Protein AF-A0A927T7G6-F1 (afdb_monomer_lite)

pLDDT: mean 81.03, std 14.3, range [37.31, 96.12]

Foldseek 3Di:
DDDDDDDDDDDLVNVQVVQVVVCVVVVHDRDPDDPVVVVVVVVVVVVVVVVVVVVVVVVVVVVVCVVVVCVVVVVVVPPPPPDFPWDFPDWDQDPVQQKTKTAIDGDFWPLVPKWKAFPVRDIGAFPDQDPRRMTIDRHNAAKIWIWIAGNVGDIDIDIDHD

Sequence (162 aa):
MFRRNKIYSINRKAANEALQNVFAACEQTPNTQSLDVLLFKNIANTTLVKTGKWLSVSLFALVLMSPLVFYLAGRQESGRIGRGDITVTEHHIDADDQCFVMTLSGSNIDYEGIYAKKEDGSVIYPVSTDPDGTVKFHFESGTLNIYIPDTEGGIVQAVLSK

Structure (mmCIF, N/CA/C/O backbone):
data_AF-A0A927T7G6-F1
#
_entry.id   AF-A0A927T7G6-F1
#
loop_
_atom_site.group_PDB
_atom_site.id
_atom_site.type_symbol
_atom_site.label_atom_id
_atom_site.label_alt_id
_atom_site.label_comp_id
_atom_site.label_asym_id
_atom_site.label_entity_id
_atom_site.label_seq_id
_atom_site.pdbx_PDB_ins_code
_atom_site.Cartn_x
_atom_site.Cartn_y
_atom_site.Cartn_z
_atom_site.occupancy
_atom_site.B_iso_or_equiv
_atom_site.auth_seq_id
_atom_site.auth_comp_id
_atom_site.auth_asym_id
_atom_site.auth_atom_id
_atom_site.pdbx_PDB_model_num
ATOM 1 N N . MET A 1 1 ? -39.357 -16.790 30.771 1.00 39.94 1 MET A N 1
ATOM 2 C CA . MET A 1 1 ? -40.277 -15.708 31.194 1.00 39.94 1 MET A CA 1
ATOM 3 C C . MET A 1 1 ? -39.972 -15.370 32.656 1.00 39.94 1 MET A C 1
ATOM 5 O O . MET A 1 1 ? -40.351 -16.129 33.535 1.00 39.94 1 MET A O 1
ATOM 9 N N . PHE A 1 2 ? -39.191 -14.321 32.932 1.00 42.03 2 PHE A N 1
ATOM 10 C CA . PHE A 1 2 ? -38.789 -13.963 34.303 1.00 42.03 2 PHE A CA 1
ATOM 11 C C . PHE A 1 2 ? -39.876 -13.104 34.972 1.00 42.03 2 PHE A C 1
ATOM 13 O O . PHE A 1 2 ? 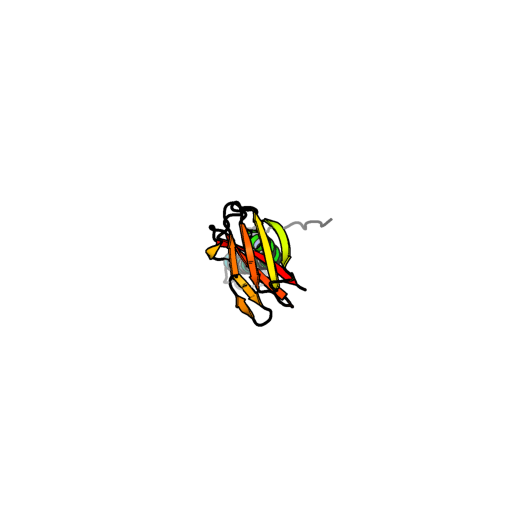-40.159 -11.998 34.510 1.00 42.03 2 PHE A O 1
ATOM 20 N N . ARG A 1 3 ? -40.496 -13.598 36.056 1.00 54.88 3 ARG A N 1
ATOM 21 C CA . ARG A 1 3 ? -41.402 -12.799 36.904 1.00 54.88 3 ARG A CA 1
ATOM 22 C C . ARG A 1 3 ? -40.578 -11.750 37.658 1.00 54.88 3 ARG A C 1
ATOM 24 O O . ARG A 1 3 ? -39.702 -12.102 38.441 1.00 54.88 3 ARG A O 1
ATOM 31 N N . ARG A 1 4 ? -40.861 -10.461 37.438 1.00 52.97 4 ARG A N 1
ATOM 32 C CA . ARG A 1 4 ? -40.321 -9.372 38.269 1.00 52.97 4 ARG A CA 1
ATOM 33 C C . ARG A 1 4 ? -40.927 -9.470 39.671 1.00 52.97 4 ARG A C 1
ATOM 35 O O . ARG A 1 4 ? -42.145 -9.387 39.815 1.00 52.97 4 ARG A O 1
ATOM 42 N N . ASN A 1 5 ? -40.087 -9.624 40.690 1.00 57.53 5 ASN A N 1
ATOM 43 C CA . ASN A 1 5 ? -40.519 -9.529 42.084 1.00 57.53 5 ASN A CA 1
ATOM 44 C C . ASN A 1 5 ? -41.004 -8.103 42.382 1.00 57.53 5 ASN A C 1
ATOM 46 O O . ASN A 1 5 ? -40.411 -7.129 41.913 1.00 57.53 5 ASN A O 1
ATOM 50 N N . LYS A 1 6 ? -42.093 -7.984 43.153 1.00 62.47 6 LYS A N 1
ATOM 51 C CA . LYS A 1 6 ? -42.613 -6.691 43.611 1.00 62.47 6 LYS A CA 1
ATOM 52 C C . LYS A 1 6 ? -41.556 -6.011 44.480 1.00 62.47 6 LYS A C 1
ATOM 54 O O . LYS A 1 6 ? -41.088 -6.587 45.458 1.00 62.47 6 LYS A O 1
ATOM 59 N N . ILE A 1 7 ? -41.182 -4.794 44.105 1.00 57.28 7 ILE A N 1
ATOM 60 C CA . ILE A 1 7 ? -40.277 -3.958 44.890 1.00 57.28 7 ILE A CA 1
ATOM 61 C C . ILE A 1 7 ? -41.137 -3.257 45.942 1.00 57.28 7 ILE A C 1
ATOM 63 O O . ILE A 1 7 ? -41.972 -2.422 45.601 1.00 57.28 7 ILE A O 1
ATOM 67 N N . TYR A 1 8 ? -40.966 -3.626 47.209 1.00 61.50 8 TYR A N 1
ATOM 68 C CA . TYR A 1 8 ? -41.638 -2.975 48.330 1.00 61.50 8 TYR A CA 1
ATOM 69 C C . TYR A 1 8 ? -40.792 -1.788 48.796 1.00 61.50 8 TYR A C 1
ATOM 71 O O . TYR A 1 8 ? -39.648 -1.964 49.210 1.00 61.50 8 TYR A O 1
ATOM 79 N N . SER A 1 9 ? -41.344 -0.577 48.723 1.00 60.94 9 SER A N 1
ATOM 80 C CA . SER A 1 9 ? -40.722 0.627 49.278 1.00 60.94 9 SER A CA 1
ATOM 81 C C . SER A 1 9 ? -41.389 0.977 50.605 1.00 60.94 9 SER A C 1
ATOM 83 O O . SER A 1 9 ? -42.556 1.366 50.628 1.00 60.94 9 SER A O 1
ATOM 85 N N . ILE A 1 10 ? -40.660 0.844 51.711 1.00 70.75 10 ILE A N 1
ATOM 86 C CA . ILE A 1 10 ? -41.125 1.311 53.019 1.00 70.75 10 ILE A CA 1
ATOM 87 C C . ILE A 1 10 ? -40.944 2.840 53.099 1.00 70.75 10 ILE A C 1
ATOM 89 O O . ILE A 1 10 ? -39.935 3.381 52.642 1.00 70.75 10 ILE A O 1
ATOM 93 N N . ASN A 1 11 ? -41.925 3.553 53.657 1.00 78.75 11 ASN A N 1
ATOM 94 C CA . ASN A 1 11 ? -41.835 5.001 53.857 1.00 78.75 11 ASN A CA 1
ATOM 95 C C . ASN A 1 11 ? -40.776 5.306 54.931 1.00 78.75 11 ASN A C 1
ATOM 97 O O . ASN A 1 11 ? -40.811 4.711 56.005 1.00 78.75 11 ASN A O 1
ATOM 101 N N . ARG A 1 12 ? -39.855 6.246 54.669 1.00 78.00 12 ARG A N 1
ATOM 102 C CA . ARG A 1 12 ? -38.764 6.609 55.596 1.00 78.00 12 ARG A CA 1
ATOM 103 C C . ARG A 1 12 ? -39.265 6.979 56.993 1.00 78.00 12 ARG A C 1
ATOM 105 O O . ARG A 1 12 ? -38.637 6.601 57.976 1.00 78.00 12 ARG A O 1
ATOM 112 N N . LYS A 1 13 ? -40.409 7.666 57.083 1.00 79.94 13 LYS A N 1
ATOM 113 C CA . LYS A 1 13 ? -41.016 8.048 58.365 1.00 79.94 13 LYS A CA 1
ATOM 114 C C . LYS A 1 13 ? -41.492 6.816 59.140 1.00 79.94 13 LYS A C 1
ATOM 116 O O . LYS A 1 13 ? -41.145 6.667 60.304 1.00 79.94 13 LYS A O 1
ATOM 121 N N . ALA A 1 14 ? -42.176 5.900 58.454 1.00 82.44 14 ALA A N 1
ATOM 122 C CA . ALA A 1 14 ? -42.635 4.635 59.027 1.00 82.44 14 ALA A CA 1
ATOM 123 C C . ALA A 1 14 ? -41.467 3.708 59.415 1.00 82.44 14 ALA A C 1
ATOM 125 O O . ALA A 1 14 ? -41.534 3.029 60.432 1.00 82.44 14 ALA A O 1
ATOM 126 N N . ALA A 1 15 ? -40.375 3.701 58.639 1.00 81.31 15 ALA A N 1
ATOM 127 C CA . ALA A 1 15 ? -39.162 2.947 58.959 1.00 81.31 15 ALA A CA 1
ATOM 128 C C . ALA A 1 15 ? -38.496 3.453 60.242 1.00 81.31 15 ALA A C 1
ATOM 130 O O . ALA A 1 15 ? -38.100 2.661 61.093 1.00 81.31 15 ALA A O 1
ATOM 131 N N . ASN A 1 16 ? -38.369 4.777 60.363 1.00 81.88 16 ASN A N 1
ATOM 132 C CA . ASN A 1 16 ? -37.753 5.414 61.517 1.00 81.88 16 ASN A CA 1
ATOM 133 C C . ASN A 1 16 ? -38.594 5.211 62.783 1.00 81.88 16 ASN A C 1
ATOM 135 O O . ASN A 1 16 ? -38.051 4.890 63.833 1.00 81.88 16 ASN A O 1
ATOM 139 N N . GLU A 1 17 ? -39.914 5.340 62.666 1.00 84.19 17 GLU A N 1
ATOM 140 C CA . GLU A 1 17 ? -40.858 5.081 63.756 1.00 84.19 17 GLU A CA 1
ATOM 141 C C . GLU A 1 17 ? -40.822 3.613 64.206 1.00 84.19 17 GLU A C 1
ATOM 143 O O . GLU A 1 17 ? -40.703 3.336 65.396 1.00 84.19 17 GLU A O 1
ATOM 148 N N . ALA A 1 18 ? -40.817 2.661 63.266 1.00 83.94 18 ALA A N 1
ATOM 149 C CA . ALA A 1 18 ? -40.674 1.242 63.586 1.00 83.94 18 ALA A CA 1
ATOM 150 C C . ALA A 1 18 ? -39.342 0.934 64.293 1.00 83.94 18 ALA A C 1
ATOM 152 O O . ALA A 1 18 ? -39.328 0.199 65.276 1.00 83.94 18 ALA A O 1
ATOM 153 N N . LEU A 1 19 ? -38.232 1.524 63.834 1.00 80.75 19 LEU A N 1
ATOM 154 C CA . LEU A 1 19 ? -36.922 1.401 64.482 1.00 80.75 19 LEU A CA 1
ATOM 155 C C . LEU A 1 19 ? -36.939 1.941 65.915 1.00 80.75 19 LEU A C 1
ATOM 157 O O . LEU A 1 19 ? -36.461 1.266 66.823 1.00 80.75 19 LEU A O 1
ATOM 161 N N . GLN A 1 20 ? -37.512 3.126 66.132 1.00 81.44 20 GLN A N 1
ATOM 162 C CA . GLN A 1 20 ? -37.625 3.718 67.467 1.00 81.44 20 GLN A CA 1
ATOM 163 C C . GLN A 1 20 ? -38.513 2.883 68.394 1.00 81.44 20 GLN A C 1
ATOM 165 O O . GLN A 1 20 ? -38.149 2.684 69.551 1.00 81.44 20 GLN A O 1
ATOM 170 N N . ASN A 1 21 ? -39.613 2.327 67.882 1.00 83.62 21 ASN A N 1
ATOM 171 C CA . ASN A 1 21 ? -40.481 1.429 68.643 1.00 83.62 21 ASN A CA 1
ATOM 172 C C . ASN A 1 21 ? -39.764 0.134 69.049 1.00 83.62 21 ASN A C 1
ATOM 174 O O . ASN A 1 21 ? -39.933 -0.324 70.175 1.00 83.62 21 ASN A O 1
ATOM 178 N N . VAL A 1 22 ? -38.934 -0.440 68.171 1.00 83.44 22 VAL A N 1
ATOM 179 C CA . VAL A 1 22 ? -38.119 -1.622 68.501 1.00 83.44 22 VAL A CA 1
ATOM 180 C C . VAL A 1 22 ? -37.063 -1.285 69.556 1.00 83.44 22 VAL A C 1
ATOM 182 O O . VAL A 1 22 ? -36.917 -2.034 70.515 1.00 83.44 22 VAL A O 1
ATOM 185 N N . PHE A 1 23 ? -36.366 -0.148 69.441 1.00 83.12 23 PHE A N 1
ATOM 186 C CA . PHE A 1 23 ? -35.396 0.271 70.462 1.00 83.12 23 PHE A CA 1
ATOM 187 C C . PHE A 1 23 ? -36.052 0.509 71.824 1.00 83.12 23 PHE A C 1
ATOM 189 O O . PHE A 1 23 ? -35.516 0.063 72.836 1.00 83.12 23 PHE A O 1
ATOM 196 N N . ALA A 1 24 ? -37.232 1.136 71.840 1.00 81.81 24 ALA A N 1
ATOM 197 C CA . ALA A 1 24 ? -38.012 1.350 73.054 1.00 81.81 24 ALA A CA 1
ATOM 198 C C . ALA A 1 24 ? -38.479 0.028 73.686 1.00 81.81 24 ALA A C 1
ATOM 200 O O . ALA A 1 24 ? -38.356 -0.146 74.894 1.00 81.81 24 ALA A O 1
ATOM 201 N N . ALA A 1 25 ? -38.957 -0.924 72.877 1.00 84.19 25 ALA A N 1
ATOM 202 C CA . ALA A 1 25 ? -39.372 -2.245 73.351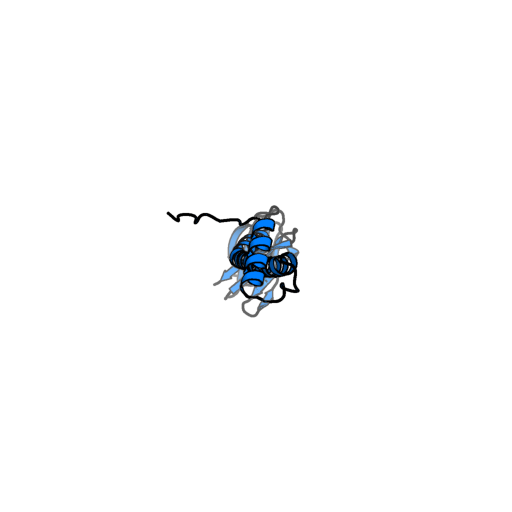 1.00 84.19 25 ALA A CA 1
ATOM 203 C C . ALA A 1 25 ? -38.201 -3.105 73.861 1.00 84.19 25 ALA A C 1
ATOM 205 O O . ALA A 1 25 ? -38.408 -4.008 74.667 1.00 84.19 25 ALA A O 1
ATOM 206 N N . CYS A 1 26 ? -36.981 -2.834 73.395 1.00 82.38 26 CYS A N 1
ATOM 207 C CA . CYS A 1 26 ? -35.763 -3.517 73.826 1.00 82.38 26 CYS A CA 1
ATOM 208 C C . CYS A 1 26 ? -34.983 -2.761 74.920 1.00 82.38 26 CYS A C 1
ATOM 210 O O . CYS A 1 26 ? -33.858 -3.161 75.211 1.00 82.38 26 CYS A O 1
ATOM 212 N N . GLU A 1 27 ? -35.535 -1.674 75.480 1.00 81.88 27 GLU A N 1
ATOM 213 C CA . GLU A 1 27 ? -34.883 -0.797 76.474 1.00 81.88 27 GLU A CA 1
ATOM 214 C C . GLU A 1 27 ? -33.480 -0.303 76.055 1.00 81.88 27 GLU A C 1
ATOM 216 O O . GLU A 1 27 ? -32.631 0.020 76.886 1.00 81.88 27 GLU A O 1
ATOM 221 N N . GLN A 1 28 ? -33.213 -0.228 74.748 1.00 73.69 28 GLN A N 1
ATOM 222 C CA . GLN A 1 28 ? -31.934 0.242 74.221 1.00 73.69 28 GLN A CA 1
ATOM 223 C C . GLN A 1 28 ? -31.970 1.740 73.935 1.00 73.69 28 GLN A C 1
ATOM 225 O O . GLN A 1 28 ? -32.990 2.300 73.524 1.00 73.69 28 GLN A O 1
ATOM 230 N N . THR A 1 29 ? -30.824 2.402 74.111 1.00 66.19 29 THR A N 1
ATOM 231 C CA . THR A 1 29 ? -30.683 3.808 73.739 1.00 66.19 29 THR A CA 1
ATOM 232 C C . THR A 1 29 ? -30.889 3.969 72.226 1.00 66.19 29 THR A C 1
ATOM 234 O O . THR A 1 29 ? -30.333 3.193 71.443 1.00 66.19 29 THR A O 1
ATOM 237 N N . PRO A 1 30 ? -31.695 4.955 71.782 1.00 64.31 30 PRO A N 1
ATOM 238 C CA . PRO A 1 30 ? -31.960 5.172 70.365 1.00 64.31 30 PRO A CA 1
ATOM 239 C C . PRO A 1 30 ? -30.662 5.319 69.565 1.00 64.31 30 PRO A C 1
ATOM 241 O O . PRO A 1 30 ? -29.734 6.005 69.996 1.00 64.31 30 PRO A O 1
ATOM 244 N N . ASN A 1 31 ? -30.608 4.680 68.393 1.00 62.66 31 ASN A N 1
ATOM 245 C CA . ASN A 1 31 ? -29.419 4.655 67.543 1.00 62.66 31 ASN A CA 1
ATOM 246 C C . ASN A 1 31 ? -28.867 6.072 67.278 1.00 62.66 31 ASN A C 1
ATOM 248 O O . ASN A 1 31 ? -29.576 6.940 66.771 1.00 62.66 31 ASN A O 1
ATOM 252 N N . THR A 1 32 ? -27.587 6.292 67.594 1.00 64.94 32 THR A N 1
ATOM 253 C CA . THR A 1 32 ? -26.907 7.597 67.496 1.00 64.94 32 THR A CA 1
ATOM 254 C C . THR A 1 32 ? -26.642 8.038 66.052 1.00 64.94 32 THR A C 1
ATOM 256 O O . THR A 1 32 ? -26.301 9.196 65.818 1.00 64.94 32 THR A O 1
ATOM 259 N N . GLN A 1 33 ? -26.778 7.139 65.069 1.00 64.38 33 GLN A N 1
ATOM 260 C CA . GLN A 1 33 ? -26.680 7.484 63.648 1.00 64.38 33 GLN A CA 1
ATOM 261 C C . GLN A 1 33 ? -28.066 7.587 63.015 1.00 64.38 33 GLN A C 1
ATOM 263 O O . GLN A 1 33 ? -28.871 6.659 63.095 1.00 64.38 33 GLN A O 1
ATOM 268 N N . SER A 1 34 ? -28.333 8.713 62.349 1.00 72.12 34 SER A N 1
ATOM 269 C CA . SER A 1 34 ? -29.599 8.936 61.655 1.00 72.12 34 SER A CA 1
ATOM 270 C C . SER A 1 34 ? -29.786 7.943 60.504 1.00 72.12 34 SER A C 1
ATOM 272 O O . SER A 1 34 ? -28.836 7.556 59.815 1.00 72.12 34 SER A O 1
ATOM 274 N N . LEU A 1 35 ? -31.040 7.544 60.272 1.00 73.38 35 LEU A N 1
ATOM 275 C CA . LEU A 1 35 ? -31.423 6.621 59.201 1.00 73.38 35 LEU A CA 1
ATOM 276 C C . LEU A 1 35 ? -30.896 7.074 57.827 1.00 73.38 35 LEU A C 1
ATOM 278 O O . LEU A 1 35 ? -30.500 6.244 57.009 1.00 73.38 35 LEU A O 1
ATOM 282 N N . ASP A 1 36 ? -30.826 8.385 57.592 1.00 73.00 36 ASP A N 1
ATOM 283 C CA . ASP A 1 36 ? -30.301 8.954 56.352 1.00 73.00 36 ASP A CA 1
ATOM 284 C C . ASP A 1 36 ? -28.812 8.647 56.133 1.00 73.00 36 ASP A C 1
ATOM 286 O O . ASP A 1 36 ? -28.422 8.368 55.001 1.00 73.00 36 ASP A O 1
ATOM 290 N N . VAL A 1 37 ? -27.984 8.600 57.184 1.00 76.25 37 VAL A N 1
ATOM 291 C CA . VAL A 1 37 ? -26.554 8.243 57.068 1.00 76.25 37 VAL A CA 1
ATOM 292 C C . VAL A 1 37 ? -26.387 6.777 56.663 1.00 76.25 37 VAL A C 1
ATOM 294 O O . VAL A 1 37 ? -25.541 6.447 55.827 1.00 76.25 37 VAL A O 1
ATOM 297 N N . LEU A 1 38 ? -27.219 5.891 57.214 1.00 74.94 38 LEU A N 1
ATOM 298 C CA . LEU A 1 38 ? -27.202 4.463 56.889 1.00 74.94 38 LEU A CA 1
ATOM 299 C C . LEU A 1 38 ? -27.681 4.203 55.456 1.00 74.94 38 LEU A C 1
ATOM 301 O O . LEU A 1 38 ? -27.054 3.441 54.714 1.00 74.94 38 LEU A O 1
ATOM 305 N N . LEU A 1 39 ? -28.756 4.877 55.041 1.00 75.56 39 LEU A N 1
ATOM 306 C CA . LEU A 1 39 ? -29.260 4.800 53.672 1.00 75.56 39 LEU A CA 1
ATOM 307 C C . LEU A 1 39 ? -28.251 5.376 52.677 1.00 75.56 39 LEU A C 1
ATOM 309 O O . LEU A 1 39 ? -28.001 4.755 51.646 1.00 75.56 39 LEU A O 1
ATOM 313 N N . PHE A 1 40 ? -27.625 6.509 52.997 1.00 75.88 40 PHE A N 1
ATOM 314 C CA . PHE A 1 40 ? -26.630 7.137 52.135 1.00 75.88 40 PHE A CA 1
ATOM 315 C C . PHE A 1 40 ? -25.409 6.239 51.920 1.00 75.88 40 PHE A C 1
ATOM 317 O O . PHE A 1 40 ? -24.995 6.052 50.779 1.00 75.88 40 PHE A O 1
ATOM 324 N N . LYS A 1 41 ? -24.878 5.605 52.976 1.00 74.81 41 LYS A N 1
ATOM 325 C CA . LYS A 1 41 ? -23.763 4.646 52.855 1.00 74.81 41 LYS A CA 1
ATOM 326 C C . LYS A 1 41 ? -24.108 3.457 51.957 1.00 74.81 41 LYS A C 1
ATOM 328 O O . LYS A 1 41 ? -23.296 3.056 51.126 1.00 74.81 41 LYS A O 1
ATOM 333 N N . ASN A 1 42 ? -25.314 2.905 52.087 1.00 70.88 42 ASN A N 1
ATOM 334 C CA . ASN A 1 42 ? -25.749 1.784 51.254 1.00 70.88 42 ASN A CA 1
ATOM 335 C C . ASN A 1 42 ? -25.963 2.208 49.790 1.00 70.88 42 ASN A C 1
ATOM 337 O O . ASN A 1 42 ? -25.534 1.518 48.864 1.00 70.88 42 ASN A O 1
ATOM 341 N N . ILE A 1 43 ? -26.564 3.380 49.566 1.00 72.31 43 ILE A N 1
ATOM 342 C CA . ILE A 1 43 ? -26.743 3.951 48.226 1.00 72.31 43 ILE A CA 1
ATOM 343 C C . ILE A 1 43 ? -25.380 4.217 47.577 1.00 72.31 43 ILE A C 1
ATOM 345 O O . ILE A 1 43 ? -25.172 3.787 46.450 1.00 72.31 43 ILE A O 1
ATOM 349 N N . ALA A 1 44 ? -24.439 4.841 48.288 1.00 69.44 44 ALA A N 1
ATOM 350 C CA . ALA A 1 44 ? -23.095 5.128 47.785 1.00 69.44 44 ALA A CA 1
ATOM 351 C C . ALA A 1 44 ? -22.316 3.851 47.418 1.00 69.44 44 ALA A C 1
ATOM 353 O O . ALA A 1 44 ? -21.699 3.775 46.356 1.00 69.44 44 ALA A O 1
ATOM 354 N N . ASN A 1 45 ? -22.397 2.808 48.250 1.00 70.81 45 ASN A N 1
ATOM 355 C CA . ASN A 1 45 ? -21.747 1.531 47.952 1.00 70.81 45 ASN A CA 1
ATOM 356 C C . ASN A 1 45 ? -22.406 0.812 46.766 1.00 70.81 45 ASN A C 1
ATOM 358 O O . ASN A 1 45 ? -21.720 0.236 45.921 1.00 70.81 45 ASN A O 1
ATOM 362 N N . THR A 1 46 ? -23.736 0.858 46.655 1.00 74.25 46 THR A N 1
ATOM 363 C CA . THR A 1 46 ? -24.446 0.205 45.545 1.00 74.25 46 THR A CA 1
ATOM 364 C C . THR A 1 46 ? -24.340 0.965 44.225 1.00 74.25 46 THR A C 1
ATOM 366 O O . THR A 1 46 ? -24.374 0.326 43.171 1.00 74.25 46 THR A O 1
ATOM 369 N N . THR A 1 47 ? -24.180 2.291 44.233 1.00 73.19 47 THR A N 1
ATOM 370 C CA . THR A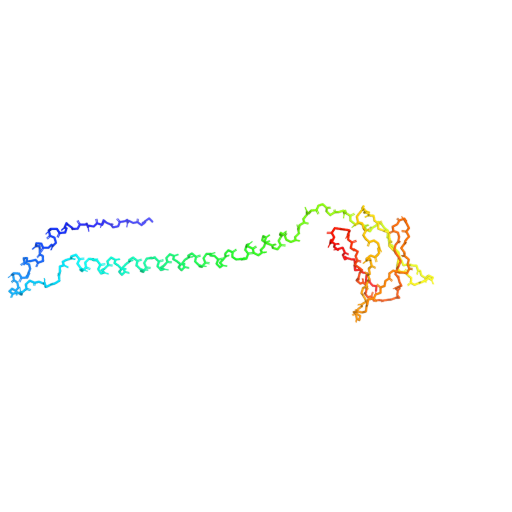 1 47 ? -23.923 3.073 43.014 1.00 73.19 47 THR A CA 1
ATOM 371 C C . THR A 1 47 ? -22.518 2.829 42.494 1.00 73.19 47 THR A C 1
ATOM 373 O O . THR A 1 47 ? -22.379 2.542 41.311 1.00 73.19 47 THR A O 1
ATOM 376 N N . LEU A 1 48 ? -21.495 2.828 43.354 1.00 76.00 48 LEU A N 1
ATOM 377 C CA . LEU A 1 48 ? -20.112 2.580 42.938 1.00 76.00 48 LEU A CA 1
ATOM 378 C C . LEU A 1 48 ? -19.951 1.204 42.274 1.00 76.00 48 LEU A C 1
ATOM 380 O O . LEU A 1 48 ? -19.383 1.104 41.187 1.00 76.00 48 LEU A O 1
ATOM 384 N N . VAL A 1 49 ? -20.537 0.157 42.864 1.00 79.19 49 VAL A N 1
ATOM 385 C CA . VAL A 1 49 ? -20.511 -1.200 42.291 1.00 79.19 49 VAL A CA 1
ATOM 386 C C . VAL A 1 49 ? -21.269 -1.267 40.960 1.00 79.19 49 VAL A C 1
ATOM 388 O O . VAL A 1 49 ? -20.798 -1.888 40.005 1.00 79.19 49 VAL A O 1
ATOM 391 N N . LYS A 1 50 ? -22.433 -0.611 40.854 1.00 80.75 50 LYS A N 1
ATOM 392 C CA . LYS A 1 50 ? -23.203 -0.572 39.600 1.00 80.75 50 LYS A CA 1
ATOM 393 C C . LYS A 1 50 ? -22.445 0.159 38.496 1.00 80.75 50 LYS A C 1
ATOM 395 O O . LYS A 1 50 ? -22.373 -0.361 37.385 1.00 80.75 50 LYS A O 1
ATOM 400 N N . THR A 1 51 ? -21.875 1.321 38.798 1.00 82.38 51 THR A N 1
ATOM 401 C CA . THR A 1 51 ? -21.114 2.126 37.839 1.00 82.38 51 THR A CA 1
ATOM 402 C C . THR A 1 51 ? -19.849 1.396 37.396 1.00 82.38 51 THR A C 1
ATOM 404 O O . THR A 1 51 ? -19.591 1.312 36.199 1.00 82.38 51 THR A O 1
ATOM 407 N N . GLY A 1 52 ? -19.120 0.770 38.326 1.00 86.00 52 GLY A N 1
ATOM 408 C CA . GLY A 1 52 ? -17.938 -0.037 38.008 1.00 86.00 52 GLY A CA 1
ATOM 409 C C . GLY A 1 52 ? -18.254 -1.220 37.088 1.00 86.00 52 GLY A C 1
ATOM 410 O O . GLY A 1 52 ? -17.524 -1.471 36.130 1.00 86.00 52 GLY A O 1
ATOM 411 N N . LYS A 1 53 ? -19.390 -1.898 37.303 1.00 88.25 53 LYS A N 1
ATOM 412 C CA . LYS A 1 53 ? -19.834 -2.984 36.417 1.00 88.25 53 LYS A CA 1
ATOM 413 C C . LYS A 1 53 ? -20.100 -2.492 34.992 1.00 88.25 53 LYS A C 1
ATOM 415 O O . LYS A 1 53 ? -19.675 -3.136 34.039 1.00 88.25 53 LYS A O 1
ATOM 420 N N . TRP A 1 54 ? -20.785 -1.359 34.839 1.00 91.81 54 TRP A N 1
ATOM 421 C CA . TRP A 1 54 ? -21.053 -0.779 33.519 1.00 91.81 54 TRP A CA 1
ATOM 422 C C . TRP A 1 54 ? -19.781 -0.296 32.821 1.00 91.81 54 TRP A C 1
ATOM 424 O O . TRP A 1 54 ? -19.633 -0.514 31.620 1.00 91.81 54 TRP A O 1
ATOM 434 N N . LEU A 1 55 ? -18.840 0.283 33.570 1.00 91.50 55 LEU A N 1
ATOM 435 C CA . LEU A 1 55 ? -17.540 0.693 33.043 1.00 91.50 55 LEU A CA 1
ATOM 436 C C . LEU A 1 55 ? -16.745 -0.510 32.512 1.00 91.50 55 LEU A C 1
ATOM 438 O O . LEU A 1 55 ? -16.217 -0.458 31.405 1.00 91.50 55 LEU A O 1
ATOM 442 N N . SER A 1 56 ? -16.721 -1.615 33.263 1.00 90.62 56 SER A N 1
ATOM 443 C CA . SER A 1 56 ? -16.049 -2.854 32.853 1.00 90.62 56 SER A CA 1
ATOM 444 C C . SER A 1 56 ? -16.677 -3.473 31.600 1.00 90.62 56 SER A C 1
ATOM 446 O O . SER A 1 56 ? -15.952 -3.847 30.680 1.00 90.62 56 SER A O 1
ATOM 448 N N . VAL A 1 57 ? -18.012 -3.518 31.516 1.00 94.25 57 VAL A N 1
ATOM 449 C CA . VAL A 1 57 ? -18.723 -4.001 30.317 1.00 94.25 57 VAL A CA 1
ATOM 450 C C . VAL A 1 57 ? -18.412 -3.128 29.099 1.00 94.25 57 VAL A C 1
ATOM 452 O O . VAL A 1 57 ? -18.161 -3.659 28.021 1.00 94.25 57 VAL A O 1
ATOM 455 N N . SER A 1 58 ? -18.387 -1.804 29.273 1.00 92.19 58 SER A N 1
ATOM 456 C CA . SER A 1 58 ? -18.040 -0.859 28.205 1.00 92.19 58 SER A CA 1
ATOM 457 C C . SER A 1 58 ? -16.613 -1.077 27.694 1.00 92.19 58 SER A C 1
ATOM 459 O O . SER A 1 58 ? -16.393 -1.190 26.489 1.00 92.19 58 SER A O 1
ATOM 461 N N . LEU A 1 59 ? -15.647 -1.230 28.606 1.00 92.31 59 LEU A N 1
ATOM 462 C CA . LEU A 1 59 ? -14.255 -1.501 28.249 1.00 92.31 59 LEU A CA 1
ATOM 463 C C . LEU A 1 59 ? -14.115 -2.824 27.483 1.00 92.31 59 LEU A C 1
ATOM 465 O O . LEU A 1 59 ? -13.415 -2.884 26.477 1.00 92.31 59 LEU A O 1
ATOM 469 N N . PHE A 1 60 ? -14.819 -3.871 27.916 1.00 94.19 60 PHE A N 1
ATOM 470 C CA . PHE A 1 60 ? -14.792 -5.167 27.240 1.00 94.19 60 PHE A CA 1
ATOM 471 C C . PHE A 1 60 ? -15.405 -5.094 25.834 1.00 94.19 60 PHE A C 1
ATOM 473 O O . PHE A 1 60 ? -14.859 -5.658 24.888 1.00 94.19 60 PHE A O 1
ATOM 480 N N . ALA A 1 61 ? -16.500 -4.346 25.673 1.00 91.44 61 ALA A N 1
ATOM 481 C CA . ALA A 1 61 ? -17.101 -4.096 24.367 1.00 91.44 61 ALA A CA 1
ATOM 482 C C . ALA A 1 61 ? -16.145 -3.333 23.434 1.00 91.44 61 ALA A C 1
ATOM 484 O O . ALA A 1 61 ? -16.015 -3.701 22.271 1.00 91.44 61 ALA A O 1
ATOM 485 N N . LEU A 1 62 ? -15.423 -2.327 23.940 1.00 88.69 62 LEU A N 1
ATOM 486 C CA . LEU A 1 62 ? -14.407 -1.604 23.165 1.00 88.69 62 LEU A CA 1
ATOM 487 C C . LEU A 1 62 ? -13.270 -2.522 22.699 1.00 88.69 62 LEU A C 1
ATOM 489 O O . LEU A 1 62 ? -12.875 -2.459 21.538 1.00 88.69 62 LEU A O 1
ATOM 493 N N . VAL A 1 63 ? -12.785 -3.416 23.566 1.00 90.06 63 VAL A N 1
ATOM 494 C CA . VAL A 1 63 ? -11.745 -4.395 23.204 1.00 90.06 63 VAL A CA 1
ATOM 495 C C . VAL A 1 63 ? -12.244 -5.364 22.131 1.00 90.06 63 VAL A C 1
ATOM 497 O O . VAL A 1 63 ? -11.522 -5.634 21.176 1.00 90.06 63 VAL A O 1
ATOM 500 N N . LEU A 1 64 ? -13.487 -5.840 22.230 1.00 88.31 64 LEU A N 1
ATOM 501 C CA . LEU A 1 64 ? -14.082 -6.718 21.215 1.00 88.31 64 LEU A CA 1
ATOM 502 C C . LEU A 1 64 ? -14.351 -6.010 19.880 1.00 88.31 64 LEU A C 1
ATOM 504 O O . LEU A 1 64 ? -14.353 -6.665 18.843 1.00 88.31 64 LEU A O 1
ATOM 508 N N . MET A 1 65 ? -14.562 -4.693 19.891 1.00 85.38 65 MET A N 1
ATOM 509 C CA . MET A 1 65 ? -14.733 -3.884 18.679 1.00 85.38 65 MET A CA 1
ATOM 510 C C . MET A 1 65 ? -13.401 -3.428 18.066 1.00 85.38 65 MET A C 1
ATOM 512 O O . MET A 1 65 ? -13.378 -2.998 16.914 1.00 85.38 65 MET A O 1
ATOM 516 N N . SER A 1 66 ? -12.288 -3.567 18.790 1.00 82.81 66 SER A N 1
ATOM 517 C CA . SER A 1 66 ? -10.934 -3.249 18.321 1.00 82.81 66 SER A CA 1
ATOM 518 C C . SER A 1 66 ? -10.585 -3.886 16.961 1.00 82.81 66 SER A C 1
ATOM 520 O O . SER A 1 66 ? -10.143 -3.161 16.068 1.00 82.81 66 SER A O 1
ATOM 522 N N . PRO A 1 67 ? -10.878 -5.179 16.697 1.00 80.56 67 PRO A N 1
ATOM 523 C CA . PRO A 1 67 ? -10.607 -5.794 15.397 1.00 80.56 67 PRO A CA 1
ATOM 524 C C . PRO A 1 67 ? -11.404 -5.162 14.250 1.00 80.56 67 PRO A C 1
ATOM 526 O O . PRO A 1 67 ? -10.899 -5.097 13.134 1.00 80.56 67 PRO A O 1
ATOM 529 N N . LEU A 1 68 ? -12.620 -4.653 14.501 1.00 75.62 68 LEU A N 1
ATOM 530 C CA . LEU A 1 68 ? -13.389 -3.923 13.486 1.00 75.62 68 LEU A CA 1
ATOM 531 C C . LEU A 1 68 ? -12.771 -2.558 13.186 1.00 75.62 68 LEU A C 1
ATOM 533 O O . LEU A 1 68 ? -12.760 -2.146 12.029 1.00 75.62 68 LEU A O 1
ATOM 537 N N . VAL A 1 69 ? -12.257 -1.865 14.206 1.00 78.75 69 VAL A N 1
ATOM 538 C CA . VAL A 1 69 ? -11.569 -0.581 14.019 1.00 78.75 69 VAL A CA 1
ATOM 539 C C . VAL A 1 69 ? -10.303 -0.785 13.195 1.00 78.75 69 VAL A C 1
ATOM 541 O O . VAL A 1 69 ? -10.095 -0.040 12.248 1.00 78.75 69 VAL A O 1
ATOM 544 N N . PHE A 1 70 ? -9.512 -1.828 13.466 1.00 72.94 70 PHE A N 1
ATOM 545 C CA . PHE A 1 70 ? -8.342 -2.160 12.645 1.00 72.94 70 PHE A CA 1
ATOM 546 C C . PHE A 1 70 ? -8.712 -2.662 11.246 1.00 72.94 70 PHE A C 1
ATOM 548 O O . PHE A 1 70 ? -8.026 -2.325 10.288 1.00 72.94 70 PHE A O 1
ATOM 555 N N . TYR A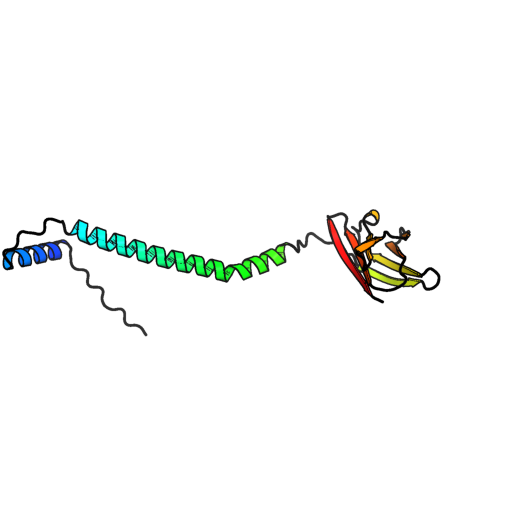 1 71 ? -9.809 -3.405 11.090 1.00 73.25 71 TYR A N 1
ATOM 556 C CA . TYR A 1 71 ? -10.308 -3.809 9.774 1.00 73.25 71 TYR A CA 1
ATOM 557 C C . TYR A 1 71 ? -10.760 -2.604 8.933 1.00 73.25 71 TYR A C 1
ATOM 559 O O . TYR A 1 71 ? -10.482 -2.536 7.737 1.00 73.25 71 TYR A O 1
ATOM 567 N N . LEU A 1 72 ? -11.432 -1.627 9.549 1.00 63.00 72 LEU A N 1
ATOM 568 C CA . LEU A 1 72 ? -11.893 -0.416 8.872 1.00 63.00 72 LEU A CA 1
ATOM 569 C C . LEU A 1 72 ? -10.746 0.579 8.628 1.00 63.00 72 LEU A C 1
ATOM 571 O O . LEU A 1 72 ? -10.640 1.122 7.533 1.00 63.00 72 LEU A O 1
ATOM 575 N N . ALA A 1 73 ? -9.853 0.769 9.602 1.00 61.38 73 ALA A N 1
ATOM 576 C CA . ALA A 1 73 ? -8.672 1.623 9.480 1.00 61.38 73 ALA A CA 1
ATOM 577 C C . ALA A 1 73 ? -7.645 1.045 8.494 1.00 61.38 73 ALA A C 1
ATOM 579 O O . ALA A 1 73 ? -7.126 1.777 7.660 1.00 61.38 73 ALA A O 1
ATOM 580 N N . GLY A 1 74 ? -7.436 -0.276 8.493 1.00 58.12 74 GLY A N 1
ATOM 581 C CA . GLY A 1 74 ? -6.620 -0.965 7.488 1.00 58.12 74 GLY A CA 1
ATOM 582 C C . GLY A 1 74 ? -7.211 -0.881 6.077 1.00 58.12 74 GLY A C 1
ATOM 583 O O . GLY A 1 74 ? -6.482 -0.950 5.094 1.00 58.12 74 GLY A O 1
ATOM 584 N N . ARG A 1 75 ? -8.527 -0.657 5.952 1.00 54.62 75 ARG A N 1
ATOM 585 C CA . ARG A 1 75 ? -9.170 -0.335 4.670 1.00 54.62 75 ARG A CA 1
ATOM 586 C C . ARG A 1 75 ? -9.007 1.140 4.283 1.00 54.62 75 ARG A C 1
ATOM 588 O O . ARG A 1 75 ? -9.065 1.450 3.096 1.00 54.62 75 ARG A O 1
ATOM 595 N N . GLN A 1 76 ? -8.795 2.032 5.251 1.00 48.28 76 GLN A N 1
ATOM 596 C CA . GLN A 1 76 ? -8.679 3.477 5.044 1.00 48.28 76 GLN A CA 1
ATOM 597 C C . GLN A 1 76 ? -7.263 3.930 4.632 1.00 48.28 76 GLN A C 1
ATOM 599 O O . GLN A 1 76 ? -7.128 5.025 4.097 1.00 48.28 76 GLN A O 1
ATOM 604 N N . GLU A 1 77 ? -6.237 3.078 4.751 1.00 48.94 77 GLU A N 1
ATOM 605 C CA . GLU A 1 77 ? -4.940 3.287 4.072 1.00 48.94 77 GLU A CA 1
ATOM 606 C C . GLU A 1 77 ? -4.925 2.829 2.604 1.00 48.94 77 GLU A C 1
ATOM 608 O O . GLU A 1 77 ? -3.995 3.134 1.866 1.00 48.94 77 GLU A O 1
ATOM 613 N N . SER A 1 78 ? -6.003 2.215 2.105 1.00 44.91 78 SER A N 1
ATOM 614 C CA . SER A 1 78 ? -6.317 2.288 0.673 1.00 44.91 78 SER A CA 1
ATOM 615 C C . SER A 1 78 ? -7.129 3.551 0.412 1.00 44.91 78 SER A C 1
ATOM 617 O O . SER A 1 78 ? -8.312 3.503 0.063 1.00 44.91 78 SER A O 1
ATOM 619 N N . GLY A 1 79 ? -6.478 4.699 0.599 1.00 41.62 79 GLY A N 1
ATOM 620 C CA . GLY A 1 79 ? -6.925 5.962 0.040 1.00 41.62 79 GLY A CA 1
ATOM 621 C C . GLY A 1 79 ? -7.011 5.815 -1.474 1.00 41.62 79 GLY A C 1
ATOM 622 O O . GLY A 1 79 ? -6.046 6.034 -2.191 1.00 41.62 79 GLY A O 1
ATOM 623 N N . ARG A 1 80 ? -8.193 5.431 -1.960 1.00 40.88 80 ARG A N 1
ATOM 624 C CA . ARG A 1 80 ? -8.636 5.631 -3.341 1.00 40.88 80 ARG A CA 1
ATOM 625 C C . ARG A 1 80 ? -8.873 7.131 -3.533 1.00 40.88 80 ARG A C 1
ATOM 627 O O . ARG A 1 80 ? -10.010 7.569 -3.672 1.00 40.88 80 ARG A O 1
ATOM 634 N N . ILE A 1 81 ? -7.809 7.920 -3.464 1.00 37.31 81 ILE A N 1
ATOM 635 C CA . ILE A 1 81 ? -7.716 9.165 -4.224 1.00 37.31 81 ILE A CA 1
ATOM 636 C C . ILE A 1 81 ? -7.244 8.701 -5.600 1.00 37.31 81 ILE A C 1
ATOM 638 O O . ILE A 1 81 ? -6.398 7.817 -5.657 1.00 37.31 81 ILE A O 1
ATOM 642 N N . GLY A 1 82 ? -7.933 9.123 -6.661 1.00 43.69 82 GLY A N 1
ATOM 643 C CA . GLY A 1 82 ? -7.940 8.486 -7.982 1.00 43.69 82 GLY A CA 1
ATOM 644 C C . GLY A 1 82 ? -6.572 8.018 -8.474 1.00 43.69 82 GLY A C 1
ATOM 645 O O . GLY A 1 82 ? -5.880 8.750 -9.161 1.00 43.69 82 GLY A O 1
ATOM 646 N N . ARG A 1 83 ? -6.224 6.768 -8.155 1.00 48.38 83 ARG A N 1
ATOM 647 C CA . ARG A 1 83 ? -4.997 6.129 -8.606 1.00 48.38 83 ARG A CA 1
ATOM 648 C C . ARG A 1 83 ? -5.118 6.014 -10.117 1.00 48.38 83 ARG A C 1
ATOM 650 O O . ARG A 1 83 ? -6.003 5.300 -10.591 1.00 48.38 83 ARG A O 1
ATOM 657 N N . GLY A 1 84 ? -4.295 6.755 -10.856 1.00 57.69 84 GLY A N 1
ATOM 658 C CA . GLY A 1 84 ? -4.089 6.467 -12.270 1.00 57.69 84 GLY A CA 1
ATOM 659 C C . GLY A 1 84 ? -3.826 4.969 -12.386 1.00 57.69 84 GLY A C 1
ATOM 660 O O . GLY A 1 84 ? -3.009 4.432 -11.638 1.00 57.69 84 GLY A O 1
ATOM 661 N N . ASP A 1 85 ? -4.607 4.280 -13.211 1.00 75.00 85 ASP A N 1
ATOM 662 C CA . ASP A 1 85 ? -4.541 2.826 -13.331 1.00 75.00 85 ASP A CA 1
ATOM 663 C C . ASP A 1 85 ? -3.233 2.494 -14.063 1.00 75.00 85 ASP A C 1
ATOM 665 O O . ASP A 1 85 ? -3.190 2.455 -15.290 1.00 75.00 85 ASP A O 1
ATOM 669 N N . ILE A 1 86 ? -2.127 2.390 -13.316 1.00 86.62 86 ILE A N 1
ATOM 670 C CA . ILE A 1 86 ? -0.842 1.966 -13.868 1.00 86.62 86 ILE A CA 1
ATOM 671 C C . ILE A 1 86 ? -1.000 0.496 -14.217 1.00 86.62 86 ILE A C 1
ATOM 673 O O . ILE A 1 86 ? -1.117 -0.363 -13.341 1.00 86.62 86 ILE A O 1
ATOM 677 N N . THR A 1 87 ? -1.008 0.216 -15.510 1.00 88.50 87 THR A N 1
ATOM 678 C CA . THR A 1 87 ? -1.180 -1.127 -16.047 1.00 88.50 87 THR A CA 1
ATOM 679 C C . THR A 1 87 ? 0.034 -1.504 -16.874 1.00 88.50 87 THR A C 1
ATOM 681 O O . THR A 1 87 ? 0.590 -0.685 -17.604 1.00 88.50 87 THR A O 1
ATOM 684 N N . VAL A 1 88 ? 0.460 -2.759 -16.746 1.00 89.94 88 VAL A N 1
ATOM 685 C CA . VAL A 1 88 ? 1.472 -3.341 -17.630 1.00 89.94 88 VAL A CA 1
ATOM 686 C C . VAL A 1 88 ? 0.730 -3.880 -18.846 1.00 89.94 88 VAL A C 1
ATOM 688 O O . VAL A 1 88 ? -0.041 -4.832 -18.720 1.00 89.94 88 VAL A O 1
ATOM 691 N N . THR A 1 89 ? 0.910 -3.249 -20.002 1.00 89.56 89 THR A N 1
ATOM 692 C CA . THR A 1 89 ? 0.212 -3.629 -21.240 1.00 89.56 89 THR A CA 1
ATOM 693 C C . THR A 1 89 ? 0.912 -4.777 -21.951 1.00 89.56 89 THR A C 1
ATOM 695 O O . THR A 1 89 ? 0.257 -5.689 -22.450 1.00 89.56 89 THR A O 1
ATOM 698 N N . GLU A 1 90 ? 2.240 -4.759 -21.954 1.00 91.56 90 GLU A N 1
ATOM 699 C CA . GLU A 1 90 ? 3.081 -5.756 -22.600 1.00 91.56 90 GLU A CA 1
ATOM 700 C C . GLU A 1 90 ? 4.324 -6.025 -21.753 1.00 91.56 90 GLU A C 1
ATOM 702 O O . GLU A 1 90 ? 4.802 -5.152 -21.024 1.00 91.56 90 GLU A O 1
ATOM 707 N N . HIS A 1 91 ? 4.829 -7.254 -21.823 1.00 93.25 91 HIS A N 1
ATOM 708 C CA . HIS A 1 91 ? 6.094 -7.627 -21.212 1.00 93.25 91 HIS A CA 1
ATOM 709 C C . HIS A 1 91 ? 6.745 -8.778 -21.976 1.00 93.25 91 HIS A C 1
ATOM 711 O O . HIS A 1 91 ? 6.069 -9.704 -22.427 1.00 93.25 91 HIS A O 1
ATOM 717 N N . HIS A 1 92 ? 8.065 -8.739 -22.088 1.00 92.25 92 HIS A N 1
ATOM 718 C CA . HIS A 1 92 ? 8.862 -9.826 -22.642 1.00 92.25 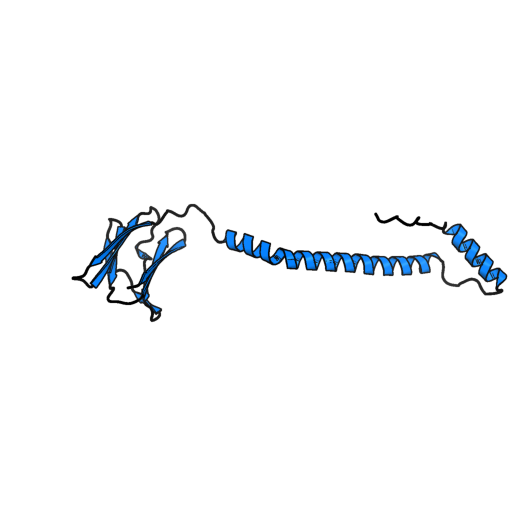92 HIS A CA 1
ATOM 719 C C . HIS A 1 92 ? 10.274 -9.801 -22.052 1.00 92.25 92 HIS A C 1
ATOM 721 O O . HIS A 1 92 ? 10.692 -8.839 -21.407 1.00 92.25 92 HIS A O 1
ATOM 727 N N . ILE A 1 93 ? 11.007 -10.893 -22.247 1.00 91.50 93 ILE A N 1
ATOM 728 C CA . ILE A 1 93 ? 12.436 -10.956 -21.947 1.00 91.50 93 ILE A CA 1
ATOM 729 C C . ILE A 1 93 ? 13.153 -10.978 -23.286 1.00 91.50 93 ILE A C 1
ATOM 731 O O . ILE A 1 93 ? 12.921 -11.887 -24.085 1.00 91.50 93 ILE A O 1
ATOM 735 N N . ASP A 1 94 ? 14.004 -9.989 -23.514 1.00 87.62 94 ASP A N 1
ATOM 736 C CA . ASP A 1 94 ? 14.850 -9.928 -24.694 1.00 87.62 94 ASP A CA 1
ATOM 737 C C . ASP A 1 94 ? 16.040 -10.874 -24.491 1.00 87.62 94 ASP A C 1
ATOM 739 O O . ASP A 1 94 ? 16.857 -10.692 -23.580 1.00 87.62 94 ASP A O 1
ATOM 743 N N . ALA A 1 95 ? 16.077 -11.961 -25.265 1.00 74.25 95 ALA A N 1
ATOM 744 C CA . ALA A 1 95 ? 17.039 -13.049 -25.073 1.00 74.25 95 ALA A CA 1
ATOM 745 C C . ALA A 1 95 ? 18.463 -12.658 -25.495 1.00 74.25 95 ALA A C 1
ATOM 747 O O . ALA A 1 95 ? 19.422 -13.221 -24.965 1.00 74.25 95 ALA A O 1
ATOM 748 N N . ASP A 1 96 ? 18.579 -11.692 -26.407 1.00 79.94 96 ASP A N 1
ATOM 749 C CA . ASP A 1 96 ? 19.856 -11.227 -26.943 1.00 79.94 96 ASP A CA 1
ATOM 750 C C . ASP A 1 96 ? 20.564 -10.278 -25.958 1.00 79.94 96 ASP A C 1
ATOM 752 O O . ASP A 1 96 ? 21.771 -10.401 -25.749 1.00 79.94 96 ASP A O 1
ATOM 756 N N . ASP A 1 97 ? 19.800 -9.424 -25.265 1.00 79.06 97 ASP A N 1
ATOM 757 C CA . ASP A 1 97 ? 20.320 -8.391 -24.352 1.00 79.06 97 ASP A CA 1
ATOM 758 C C . ASP A 1 97 ? 20.141 -8.725 -22.857 1.00 79.06 97 ASP A C 1
ATOM 760 O O . ASP A 1 97 ? 20.481 -7.914 -21.995 1.00 79.06 97 ASP A O 1
ATOM 764 N N . GLN A 1 98 ? 19.595 -9.906 -22.523 1.00 88.00 98 GLN A N 1
ATOM 765 C CA . GLN A 1 98 ? 19.272 -10.330 -21.146 1.00 88.00 98 GLN A CA 1
ATOM 766 C C . GLN A 1 98 ? 18.519 -9.252 -20.356 1.00 88.00 98 GLN A C 1
ATOM 768 O O . GLN A 1 98 ? 18.770 -9.013 -19.173 1.00 88.00 98 GLN A O 1
ATOM 773 N N . CYS A 1 99 ? 17.588 -8.580 -21.025 1.00 91.75 99 CYS A N 1
ATOM 774 C CA . CYS A 1 99 ? 16.810 -7.504 -20.440 1.00 91.75 99 CYS A CA 1
ATOM 775 C C . CYS A 1 99 ? 15.347 -7.913 -20.330 1.00 91.75 99 CYS A C 1
ATOM 777 O O . CYS A 1 99 ? 14.754 -8.473 -21.249 1.00 91.75 99 CYS A O 1
ATOM 779 N N . PHE A 1 100 ? 14.742 -7.600 -19.195 1.00 94.06 100 PHE A N 1
ATOM 780 C CA . PHE A 1 100 ? 13.301 -7.592 -19.061 1.00 94.06 100 PHE A CA 1
ATOM 781 C C . PHE A 1 100 ? 12.759 -6.255 -19.555 1.00 94.06 100 PHE A C 1
ATOM 783 O O . PHE A 1 100 ? 13.201 -5.196 -19.108 1.00 94.06 100 PHE A O 1
ATOM 790 N N . VAL A 1 101 ? 11.793 -6.317 -20.464 1.00 94.50 101 VAL A N 1
ATOM 791 C CA . VAL A 1 101 ? 11.143 -5.156 -21.063 1.00 94.50 101 VAL A CA 1
ATOM 792 C C . VAL A 1 101 ? 9.673 -5.190 -20.678 1.00 94.50 101 VAL A C 1
ATOM 794 O O . VAL A 1 101 ? 9.007 -6.215 -20.833 1.00 94.50 101 VAL A O 1
ATOM 797 N N . MET A 1 102 ? 9.164 -4.068 -20.178 1.00 94.75 102 MET A N 1
ATOM 798 C CA . MET A 1 102 ? 7.743 -3.868 -19.909 1.00 94.75 102 MET A CA 1
ATOM 799 C C . MET A 1 102 ? 7.270 -2.567 -20.541 1.00 94.75 102 MET A C 1
ATOM 801 O O . MET A 1 102 ? 8.019 -1.596 -20.579 1.00 94.75 102 MET A O 1
ATOM 805 N N . THR A 1 103 ? 6.013 -2.524 -20.961 1.00 95.12 103 THR A N 1
ATOM 806 C CA . THR A 1 103 ? 5.360 -1.286 -21.388 1.00 95.12 103 THR A CA 1
ATOM 807 C C . THR A 1 103 ? 4.295 -0.917 -20.369 1.00 95.12 103 THR A C 1
ATOM 809 O O . THR A 1 103 ? 3.440 -1.734 -20.009 1.00 95.12 103 THR A O 1
ATOM 812 N N . LEU A 1 104 ? 4.379 0.312 -19.868 1.00 93.50 104 LEU A N 1
ATOM 813 C CA . LEU A 1 104 ? 3.475 0.855 -18.869 1.00 93.50 104 LEU A CA 1
ATOM 814 C C . LEU A 1 104 ? 2.455 1.784 -19.524 1.00 93.50 104 LEU A C 1
ATOM 816 O O . LEU A 1 104 ? 2.784 2.603 -20.378 1.00 93.50 104 LEU A O 1
ATOM 820 N N . SER A 1 105 ? 1.206 1.690 -19.079 1.00 90.88 105 SER A N 1
ATOM 821 C CA . SER A 1 105 ? 0.149 2.632 -19.427 1.00 90.88 105 SER A CA 1
ATOM 822 C C . SER A 1 105 ? -0.415 3.260 -18.161 1.00 90.88 105 SER A C 1
ATOM 824 O O . SER A 1 105 ? -0.754 2.560 -17.210 1.00 90.88 105 SER A O 1
ATOM 826 N N . GLY A 1 106 ? -0.488 4.589 -18.143 1.00 86.81 106 GLY A N 1
ATOM 827 C CA . GLY A 1 106 ? -0.981 5.378 -17.019 1.00 86.81 106 GLY A CA 1
ATOM 828 C C . GLY A 1 106 ? -0.638 6.856 -17.208 1.00 86.81 106 GLY A C 1
ATOM 829 O O . GLY A 1 106 ? 0.355 7.188 -17.848 1.00 86.81 106 GLY A O 1
ATOM 830 N N . SER A 1 107 ? -1.467 7.758 -16.679 1.00 82.00 107 SER A N 1
ATOM 831 C CA . SER A 1 107 ? -1.272 9.208 -16.846 1.00 82.00 107 SER A CA 1
ATOM 832 C C . SER A 1 107 ? -0.301 9.827 -15.839 1.00 82.00 107 SER A C 1
ATOM 834 O O . SER A 1 107 ? 0.234 10.898 -16.100 1.00 82.00 107 SER A O 1
ATOM 836 N N . ASN A 1 108 ? -0.087 9.167 -14.698 1.00 88.00 108 ASN A N 1
ATOM 837 C CA . ASN A 1 108 ? 0.586 9.747 -13.531 1.00 88.00 108 ASN A CA 1
ATOM 838 C C . ASN A 1 108 ? 1.834 8.943 -13.135 1.00 88.00 108 ASN A C 1
ATOM 840 O O . ASN A 1 108 ? 2.149 8.864 -11.958 1.00 88.00 108 ASN A O 1
ATOM 844 N N . ILE A 1 109 ? 2.507 8.285 -14.081 1.00 90.50 109 ILE A N 1
ATOM 845 C CA . ILE A 1 109 ? 3.689 7.462 -13.785 1.00 90.50 109 ILE A CA 1
ATOM 846 C C . ILE A 1 109 ? 4.906 8.375 -13.606 1.00 90.50 109 ILE A C 1
ATOM 848 O O . ILE A 1 109 ? 5.233 9.153 -14.503 1.00 90.50 109 ILE A O 1
ATOM 852 N N . ASP A 1 110 ? 5.593 8.256 -12.470 1.00 92.31 110 ASP A N 1
ATOM 853 C CA . ASP A 1 110 ? 6.909 8.860 -12.268 1.00 92.31 110 ASP A CA 1
ATOM 854 C C . ASP A 1 110 ? 7.984 7.909 -12.806 1.00 92.31 110 ASP A C 1
ATOM 856 O O . ASP A 1 110 ? 8.468 7.013 -12.115 1.00 92.31 110 ASP A O 1
ATOM 860 N N . TYR A 1 111 ? 8.328 8.101 -14.077 1.00 92.44 111 TYR A N 1
ATOM 861 C CA . TYR A 1 111 ? 9.312 7.296 -14.794 1.00 92.44 111 TYR A CA 1
ATOM 862 C C . TYR A 1 111 ? 10.748 7.450 -14.270 1.00 92.44 111 TYR A C 1
ATOM 864 O O . TYR A 1 111 ? 11.544 6.522 -14.419 1.00 92.44 111 TYR A O 1
ATOM 872 N N . GLU A 1 112 ? 11.087 8.587 -13.654 1.00 92.19 112 GLU A N 1
ATOM 873 C CA . GLU A 1 112 ? 12.419 8.827 -13.081 1.00 92.19 112 GLU A CA 1
ATOM 874 C C . GLU A 1 112 ? 12.592 8.095 -11.746 1.00 92.19 112 GLU A C 1
ATOM 876 O O . GLU A 1 112 ? 13.687 7.636 -11.415 1.00 92.19 112 GLU A O 1
ATOM 881 N N . GLY A 1 113 ? 11.501 7.945 -10.994 1.00 92.94 113 GLY A N 1
ATOM 882 C CA . GLY A 1 113 ? 11.468 7.227 -9.726 1.00 92.94 113 GLY A CA 1
ATOM 883 C C . GLY A 1 113 ? 11.392 5.703 -9.847 1.00 92.94 113 GLY A C 1
ATOM 884 O O . GLY A 1 113 ? 11.370 5.026 -8.819 1.00 92.94 113 GLY A O 1
ATOM 885 N N . ILE A 1 114 ? 11.333 5.134 -11.056 1.00 95.50 114 ILE A N 1
ATOM 886 C CA . ILE A 1 114 ? 11.236 3.681 -11.243 1.00 95.50 114 ILE A CA 1
ATOM 887 C C . ILE A 1 114 ? 12.551 3.002 -10.836 1.00 95.50 114 ILE A C 1
ATOM 889 O O . ILE A 1 114 ? 13.636 3.362 -11.290 1.00 95.50 114 ILE A O 1
ATOM 893 N N . TYR A 1 115 ? 12.459 1.960 -10.009 1.00 96.12 115 TYR A N 1
ATOM 894 C CA . TYR A 1 115 ? 13.607 1.141 -9.611 1.00 96.12 115 TYR A CA 1
ATOM 895 C C . TYR A 1 115 ? 13.188 -0.303 -9.351 1.00 96.12 115 TYR A C 1
ATOM 897 O O . TYR A 1 115 ? 12.006 -0.618 -9.224 1.00 96.12 115 TYR A O 1
ATOM 905 N N . ALA A 1 116 ? 14.162 -1.198 -9.226 1.00 96.12 116 ALA A N 1
ATOM 906 C CA . ALA A 1 116 ? 13.915 -2.579 -8.854 1.00 96.12 116 ALA A CA 1
ATOM 907 C C . ALA A 1 116 ? 14.888 -3.078 -7.783 1.00 96.12 116 ALA A C 1
ATOM 909 O O . ALA A 1 116 ? 15.988 -2.554 -7.626 1.00 96.12 116 ALA A O 1
ATOM 910 N N . LYS A 1 117 ? 14.476 -4.099 -7.030 1.00 95.50 117 LYS A N 1
ATOM 911 C CA . LYS A 1 117 ? 15.296 -4.796 -6.037 1.00 95.50 117 LYS A CA 1
ATOM 912 C C . LYS A 1 117 ? 15.462 -6.260 -6.406 1.00 95.50 117 LYS A C 1
ATOM 914 O O . LYS A 1 117 ? 14.469 -6.955 -6.638 1.00 95.50 117 LYS A O 1
ATOM 919 N N . LYS A 1 118 ? 16.709 -6.719 -6.413 1.00 93.12 118 LYS A N 1
ATOM 920 C CA . LYS A 1 118 ? 17.058 -8.137 -6.555 1.00 93.12 118 LYS A CA 1
ATOM 921 C C . LYS A 1 118 ? 16.839 -8.887 -5.235 1.00 93.12 118 LYS A C 1
ATOM 923 O O . LYS A 1 118 ? 16.599 -8.278 -4.192 1.00 93.12 118 LYS A O 1
ATOM 928 N N . GLU A 1 119 ? 16.946 -10.213 -5.276 1.00 90.38 119 GLU A N 1
ATOM 929 C CA . GLU A 1 119 ? 16.824 -11.086 -4.094 1.00 90.38 119 GLU A CA 1
ATOM 930 C C . GLU A 1 119 ? 17.850 -10.786 -2.995 1.00 90.38 119 GLU A C 1
ATOM 932 O O . GLU A 1 119 ? 17.545 -10.917 -1.812 1.00 90.38 119 GLU A O 1
ATOM 937 N N . ASP A 1 120 ? 19.046 -10.329 -3.369 1.00 90.88 120 ASP A N 1
ATOM 938 C CA . ASP A 1 120 ? 20.097 -9.915 -2.432 1.00 90.88 120 ASP A CA 1
ATOM 939 C C . ASP A 1 120 ? 19.821 -8.551 -1.763 1.00 90.88 120 ASP A C 1
ATOM 941 O O . ASP A 1 120 ? 20.602 -8.089 -0.930 1.00 90.88 120 ASP A O 1
ATOM 945 N N . GLY A 1 121 ? 18.708 -7.899 -2.117 1.00 89.75 121 GLY A N 1
ATOM 946 C CA . GLY A 1 121 ? 18.317 -6.581 -1.629 1.00 89.75 121 GLY A CA 1
ATOM 947 C C . GLY A 1 121 ? 18.996 -5.413 -2.347 1.00 89.75 121 GLY A C 1
ATOM 948 O O . GLY A 1 121 ? 18.694 -4.261 -2.022 1.00 89.75 121 GLY A O 1
ATOM 949 N N . SER A 1 122 ? 19.877 -5.672 -3.320 1.00 93.06 122 SER A N 1
ATOM 950 C CA . SER A 1 122 ? 20.503 -4.626 -4.128 1.00 93.06 122 SER A CA 1
ATOM 951 C C . SER A 1 122 ? 19.471 -3.917 -5.003 1.00 93.06 122 SER A C 1
ATOM 953 O O . SER A 1 122 ? 18.565 -4.536 -5.569 1.00 93.06 122 SER A O 1
ATOM 955 N N . VAL A 1 123 ? 19.603 -2.593 -5.091 1.00 95.44 123 VAL A N 1
ATOM 956 C CA . VAL A 1 123 ? 18.749 -1.745 -5.926 1.00 95.44 123 VAL A CA 1
ATOM 957 C C . VAL A 1 123 ? 19.396 -1.589 -7.295 1.00 95.44 123 VAL A C 1
ATOM 959 O O . VAL A 1 123 ? 20.580 -1.265 -7.391 1.00 95.44 123 VAL A O 1
ATOM 962 N N . ILE A 1 124 ? 18.604 -1.782 -8.343 1.00 95.06 124 ILE A N 1
ATOM 963 C CA . ILE A 1 124 ? 18.964 -1.487 -9.726 1.00 95.06 124 ILE A CA 1
ATOM 964 C C . ILE A 1 124 ? 17.967 -0.498 -10.327 1.00 95.06 124 ILE A C 1
ATOM 966 O O . ILE A 1 124 ? 16.798 -0.465 -9.942 1.00 95.06 124 ILE A O 1
ATOM 970 N N . TYR A 1 125 ? 18.435 0.288 -11.288 1.00 96.06 125 TYR A N 1
ATOM 971 C CA . TYR A 1 125 ? 17.623 1.247 -12.031 1.00 96.06 125 TYR A CA 1
ATOM 972 C C . TYR A 1 125 ? 17.380 0.743 -13.458 1.00 96.06 125 TYR A C 1
ATOM 974 O O . TYR A 1 125 ? 18.123 -0.135 -13.916 1.00 96.06 125 TYR A O 1
ATOM 982 N N . PRO A 1 126 ? 16.353 1.263 -14.152 1.00 95.31 126 PRO A N 1
ATOM 983 C CA . PRO A 1 126 ? 16.132 0.958 -15.553 1.00 95.31 126 PRO A CA 1
ATOM 984 C C . PRO A 1 126 ? 17.376 1.238 -16.399 1.00 95.31 126 PRO A C 1
ATOM 986 O O . PRO A 1 126 ? 18.076 2.230 -16.201 1.00 95.31 126 PRO A O 1
ATOM 989 N N . VAL A 1 127 ? 17.630 0.359 -17.363 1.00 94.12 127 VAL A N 1
ATOM 990 C CA . VAL A 1 127 ? 18.619 0.553 -18.428 1.00 94.12 127 VAL A CA 1
ATOM 991 C C . VAL A 1 127 ? 18.153 1.668 -19.363 1.00 94.12 127 VAL A C 1
ATOM 993 O O . VAL A 1 127 ? 18.950 2.509 -19.772 1.00 94.12 127 VAL A O 1
ATOM 996 N N . SER A 1 128 ? 16.856 1.690 -19.673 1.00 92.94 128 SER A N 1
ATOM 997 C CA . SER A 1 128 ? 16.213 2.767 -20.416 1.00 92.94 128 SER A CA 1
ATOM 998 C C . SER A 1 128 ? 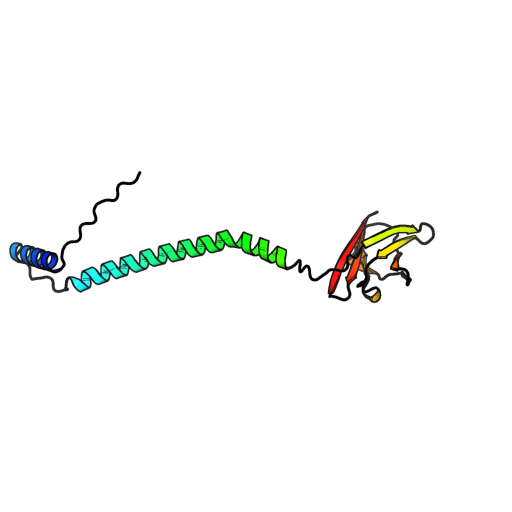14.760 2.937 -19.992 1.00 92.94 128 SER A C 1
ATOM 1000 O O . SER A 1 128 ? 14.103 1.983 -19.560 1.00 92.94 128 SER A O 1
ATOM 1002 N N . THR A 1 129 ? 14.283 4.166 -20.165 1.00 93.50 129 THR A N 1
ATOM 1003 C CA . THR A 1 129 ? 12.877 4.534 -20.051 1.00 93.50 129 THR A CA 1
ATOM 1004 C C . THR A 1 129 ? 12.520 5.360 -21.277 1.00 93.50 129 THR A C 1
ATOM 1006 O O . THR A 1 129 ? 13.013 6.477 -21.446 1.00 93.50 129 THR A O 1
ATOM 1009 N N . ASP A 1 130 ? 11.723 4.775 -22.159 1.00 90.56 130 ASP A N 1
ATOM 1010 C CA . ASP A 1 130 ? 11.398 5.330 -23.463 1.00 90.56 130 ASP A CA 1
ATOM 1011 C C . ASP A 1 130 ? 10.096 6.162 -23.404 1.00 90.56 130 ASP A C 1
ATOM 1013 O O . ASP A 1 130 ? 9.226 5.914 -22.562 1.00 90.56 130 ASP A O 1
ATOM 1017 N N . PRO A 1 131 ? 9.922 7.172 -24.284 1.00 84.75 131 PRO A N 1
ATOM 1018 C CA . PRO A 1 131 ? 8.752 8.062 -24.258 1.00 84.75 131 PRO A CA 1
ATOM 1019 C C . PRO A 1 131 ? 7.403 7.375 -24.512 1.00 84.75 131 PRO A C 1
ATOM 1021 O O . PRO A 1 131 ? 6.354 7.961 -24.256 1.00 84.75 131 PRO A O 1
ATOM 1024 N N . ASP A 1 132 ? 7.422 6.162 -25.058 1.00 87.81 132 ASP A N 1
ATOM 1025 C CA . ASP A 1 132 ? 6.253 5.314 -25.299 1.00 87.81 132 ASP A CA 1
ATOM 1026 C C . ASP A 1 132 ? 5.774 4.573 -24.035 1.00 87.81 132 ASP A C 1
ATOM 1028 O O . ASP A 1 132 ? 4.764 3.870 -24.083 1.00 87.81 132 ASP A O 1
ATOM 1032 N N . GLY A 1 133 ? 6.471 4.748 -22.907 1.00 89.31 133 GLY A N 1
ATOM 1033 C CA . GLY A 1 133 ? 6.190 4.073 -21.644 1.00 89.31 133 GLY A CA 1
ATOM 1034 C C . GLY A 1 133 ? 6.916 2.738 -21.489 1.00 89.31 133 GLY A C 1
ATOM 1035 O O . GLY A 1 133 ? 6.623 1.993 -20.550 1.00 89.31 133 GLY A O 1
ATOM 1036 N N . THR A 1 134 ? 7.853 2.417 -22.384 1.00 94.44 134 THR A N 1
ATOM 1037 C CA . THR A 1 134 ? 8.670 1.209 -22.289 1.00 94.44 134 THR A CA 1
ATOM 1038 C C . THR A 1 134 ? 9.796 1.394 -21.274 1.00 94.44 134 THR A C 1
ATOM 1040 O O . THR A 1 134 ? 10.554 2.359 -21.316 1.00 94.44 134 THR A O 1
ATOM 1043 N N . VAL A 1 135 ? 9.925 0.446 -20.349 1.00 95.56 135 VAL A N 1
ATOM 1044 C CA . VAL A 1 135 ? 10.953 0.425 -19.305 1.00 95.56 135 VAL A CA 1
ATOM 1045 C C . VAL A 1 135 ? 11.734 -0.876 -19.408 1.00 95.56 135 VAL A C 1
ATOM 1047 O O . VAL A 1 135 ? 11.148 -1.961 -19.470 1.00 95.56 135 VAL A O 1
ATOM 1050 N N . LYS A 1 136 ? 13.064 -0.772 -19.402 1.00 95.12 136 LYS A N 1
ATOM 1051 C CA . LYS A 1 136 ? 13.968 -1.919 -19.542 1.00 95.12 136 LYS A CA 1
ATOM 1052 C C . LYS A 1 136 ? 14.816 -2.112 -18.299 1.00 95.12 136 LYS A C 1
ATOM 1054 O O . LYS A 1 136 ? 15.409 -1.162 -17.805 1.00 95.12 136 LYS A O 1
ATOM 1059 N N . PHE A 1 137 ? 14.937 -3.346 -17.827 1.00 95.06 137 PHE A N 1
ATOM 1060 C CA . PHE A 1 137 ? 15.803 -3.727 -16.712 1.00 95.06 137 PHE A CA 1
ATOM 1061 C C . PHE A 1 137 ? 16.727 -4.867 -17.112 1.00 95.06 137 PHE A C 1
ATOM 1063 O O . PHE A 1 137 ? 16.284 -5.825 -17.735 1.00 95.06 137 PHE A O 1
ATOM 1070 N N . HIS A 1 138 ? 17.983 -4.823 -16.668 1.00 93.12 138 HIS A N 1
ATOM 1071 C CA . HIS A 1 138 ? 18.875 -5.977 -16.780 1.00 93.12 138 HIS A CA 1
ATOM 1072 C C . HIS A 1 138 ? 18.344 -7.138 -15.929 1.00 93.12 138 HIS A C 1
ATOM 1074 O O . HIS A 1 138 ? 18.131 -6.974 -14.722 1.00 93.12 138 HIS A O 1
ATOM 1080 N N . PHE A 1 139 ? 18.130 -8.304 -16.539 1.00 91.25 139 PHE A N 1
ATOM 1081 C CA . PHE A 1 139 ? 17.546 -9.472 -15.886 1.00 91.25 139 PHE A CA 1
ATOM 1082 C C . PHE A 1 139 ? 18.070 -10.797 -16.459 1.00 91.25 139 PHE A C 1
ATOM 1084 O O . PHE A 1 139 ? 17.658 -11.262 -17.521 1.00 91.25 139 PHE A O 1
ATOM 1091 N N . GLU A 1 140 ? 18.928 -11.460 -15.685 1.00 85.50 140 GLU A N 1
ATOM 1092 C CA . GLU A 1 140 ? 19.523 -12.748 -16.056 1.00 85.50 140 GLU A CA 1
ATOM 1093 C C . GLU A 1 140 ? 18.687 -13.934 -15.542 1.00 85.50 140 GLU A C 1
ATOM 1095 O O . GLU A 1 140 ? 18.263 -14.800 -16.314 1.00 85.50 140 GLU A O 1
ATOM 1100 N N . SER A 1 141 ? 18.440 -13.980 -14.226 1.00 86.38 141 SER A N 1
ATOM 1101 C CA . SER A 1 141 ? 17.673 -15.031 -13.540 1.00 86.38 141 SER A CA 1
ATOM 1102 C C . SER A 1 141 ? 17.260 -14.606 -12.120 1.00 86.38 141 SER A C 1
ATOM 1104 O O . SER A 1 141 ? 17.793 -13.628 -11.590 1.00 86.38 141 SER A O 1
ATOM 1106 N N . GLY A 1 142 ? 16.327 -15.346 -11.506 1.00 88.12 142 GLY A N 1
ATOM 1107 C CA . GLY A 1 142 ? 15.860 -15.125 -10.133 1.00 88.12 142 GLY A CA 1
ATOM 1108 C C . GLY A 1 142 ? 14.631 -14.220 -10.042 1.00 88.12 142 GLY A C 1
ATOM 1109 O O . GLY A 1 142 ? 13.845 -14.109 -10.986 1.00 88.12 142 GLY A O 1
ATOM 1110 N N . THR A 1 143 ? 14.458 -13.577 -8.886 1.00 91.56 143 THR A N 1
ATOM 1111 C CA . THR A 1 143 ? 13.333 -12.672 -8.618 1.00 91.56 143 THR A CA 1
ATOM 1112 C C . THR A 1 143 ? 13.746 -11.205 -8.691 1.00 91.56 143 THR A C 1
ATOM 1114 O O . THR A 1 143 ? 14.742 -10.784 -8.095 1.00 91.56 143 THR A O 1
ATOM 1117 N N . LEU A 1 144 ? 12.928 -10.397 -9.364 1.00 93.00 144 LEU A N 1
ATOM 1118 C CA . LEU A 1 144 ? 13.071 -8.950 -9.425 1.00 93.00 144 LEU A CA 1
ATOM 1119 C C . LEU A 1 144 ? 11.786 -8.268 -8.939 1.00 93.00 144 LEU A C 1
ATOM 1121 O O . LEU A 1 144 ? 10.706 -8.467 -9.493 1.00 93.00 144 LEU A O 1
ATOM 1125 N N . ASN A 1 145 ? 11.912 -7.454 -7.892 1.00 95.25 145 ASN A N 1
ATOM 1126 C CA . ASN A 1 145 ? 10.824 -6.652 -7.335 1.00 95.25 145 ASN A CA 1
ATOM 1127 C C . ASN A 1 145 ? 10.900 -5.240 -7.907 1.00 95.25 145 ASN A C 1
ATOM 1129 O O . ASN A 1 145 ? 11.769 -4.470 -7.511 1.00 95.25 145 ASN A O 1
ATOM 1133 N N . ILE A 1 146 ? 10.011 -4.908 -8.831 1.00 95.62 146 ILE A N 1
ATOM 1134 C CA . ILE A 1 146 ? 10.013 -3.647 -9.570 1.00 95.62 146 ILE A CA 1
ATOM 1135 C C . ILE A 1 146 ? 8.997 -2.705 -8.927 1.00 95.62 146 ILE A C 1
ATOM 1137 O O . ILE A 1 146 ? 7.849 -3.087 -8.707 1.00 95.62 146 ILE A O 1
ATOM 1141 N N . TYR A 1 147 ? 9.422 -1.486 -8.618 1.00 95.12 147 TYR A N 1
ATOM 1142 C CA . TYR A 1 147 ? 8.631 -0.452 -7.964 1.00 95.12 147 TYR A CA 1
ATOM 1143 C C . TYR A 1 147 ? 8.400 0.698 -8.939 1.00 95.12 147 TYR A C 1
ATOM 1145 O O . TYR A 1 147 ? 9.348 1.295 -9.445 1.00 95.12 147 TYR A O 1
ATOM 1153 N N . ILE A 1 148 ? 7.127 0.992 -9.187 1.00 94.75 148 ILE A N 1
ATOM 1154 C CA . ILE A 1 148 ? 6.669 1.994 -10.144 1.00 94.75 148 ILE A CA 1
ATOM 1155 C C . ILE A 1 148 ? 5.907 3.060 -9.351 1.00 94.75 148 ILE A C 1
ATOM 1157 O O . ILE A 1 148 ? 4.745 2.827 -8.989 1.00 94.75 148 ILE A O 1
ATOM 1161 N N . PRO A 1 149 ? 6.558 4.177 -8.989 1.00 92.44 149 PRO A N 1
ATOM 1162 C CA . PRO A 1 149 ? 5.884 5.272 -8.319 1.00 92.44 149 PRO A CA 1
ATOM 1163 C C . PRO A 1 149 ? 4.958 6.020 -9.278 1.00 92.44 149 PRO A C 1
ATOM 1165 O O . PRO A 1 149 ? 5.203 6.123 -10.481 1.00 92.44 149 PRO A O 1
ATOM 1168 N N . ASP A 1 150 ? 3.880 6.552 -8.720 1.00 90.50 150 ASP A N 1
ATOM 1169 C CA . ASP A 1 150 ? 3.084 7.589 -9.348 1.00 90.50 150 ASP A CA 1
ATOM 1170 C C . ASP A 1 150 ? 3.507 8.976 -8.831 1.00 90.50 150 ASP A C 1
ATOM 1172 O O . ASP A 1 150 ? 4.123 9.119 -7.771 1.00 90.50 150 ASP A O 1
ATOM 1176 N N . THR A 1 151 ? 3.158 10.023 -9.575 1.00 86.75 151 THR A N 1
ATOM 1177 C CA . THR A 1 151 ? 3.456 11.421 -9.223 1.00 86.75 151 THR A CA 1
ATOM 1178 C C . THR A 1 151 ? 2.685 11.921 -7.995 1.00 86.75 151 THR A C 1
ATOM 1180 O O . THR A 1 151 ? 2.901 13.046 -7.546 1.00 86.75 151 THR A O 1
ATOM 1183 N N . GLU A 1 152 ? 1.760 11.122 -7.462 1.00 84.69 152 GLU A N 1
ATOM 1184 C CA . GLU A 1 152 ? 0.921 11.433 -6.299 1.00 84.69 152 GLU A CA 1
ATOM 1185 C C . GLU A 1 152 ? 1.398 10.707 -5.022 1.00 84.69 152 GLU A C 1
ATOM 1187 O O . GLU A 1 152 ? 0.818 10.888 -3.949 1.00 84.69 152 GLU A O 1
ATOM 1192 N N . GLY A 1 153 ? 2.490 9.936 -5.109 1.00 81.62 153 GLY A N 1
ATOM 1193 C CA . GLY A 1 153 ? 3.135 9.240 -3.993 1.00 81.62 153 GLY A CA 1
ATOM 1194 C C . GLY A 1 153 ? 2.685 7.790 -3.775 1.00 81.62 153 GLY A C 1
ATOM 1195 O O . GLY A 1 153 ? 3.157 7.143 -2.838 1.00 81.62 153 GLY A O 1
ATOM 1196 N N . GLY A 1 154 ? 1.794 7.251 -4.605 1.00 85.00 154 GLY A N 1
ATOM 1197 C CA . GLY A 1 154 ? 1.475 5.828 -4.640 1.00 85.00 154 GLY A CA 1
ATOM 1198 C C . GLY A 1 154 ? 2.555 5.022 -5.363 1.00 85.00 154 GLY A C 1
ATOM 1199 O O . GLY A 1 154 ? 3.276 5.527 -6.212 1.00 85.00 154 GLY A O 1
ATOM 1200 N N . ILE A 1 155 ? 2.696 3.739 -5.014 1.00 89.69 155 ILE A N 1
ATOM 1201 C CA . ILE A 1 155 ? 3.686 2.850 -5.645 1.00 89.69 155 ILE A CA 1
ATOM 1202 C C . ILE A 1 155 ? 3.020 1.533 -6.028 1.00 89.69 155 ILE A C 1
ATOM 1204 O O . ILE A 1 155 ? 2.391 0.876 -5.191 1.00 89.69 155 ILE A O 1
ATOM 1208 N N . VAL A 1 156 ? 3.142 1.145 -7.295 1.00 91.00 156 VAL A N 1
ATOM 1209 C CA . VAL A 1 156 ? 2.776 -0.187 -7.783 1.00 91.00 156 VAL A CA 1
ATOM 1210 C C . VAL A 1 156 ? 4.012 -1.075 -7.742 1.00 91.00 156 VAL A C 1
ATOM 1212 O O . VAL A 1 156 ? 5.081 -0.682 -8.199 1.00 91.00 156 VAL A O 1
ATOM 1215 N N . GLN A 1 157 ? 3.870 -2.275 -7.182 1.00 92.06 157 GLN A N 1
ATOM 1216 C CA . GLN A 1 157 ? 4.928 -3.278 -7.181 1.00 92.06 157 GLN A CA 1
ATOM 1217 C C . GLN A 1 157 ? 4.587 -4.381 -8.183 1.00 92.06 157 GLN A C 1
ATOM 1219 O O . GLN A 1 157 ? 3.535 -5.011 -8.076 1.00 92.06 157 GLN A O 1
ATOM 1224 N N . ALA A 1 158 ? 5.499 -4.637 -9.116 1.00 90.25 158 ALA A N 1
ATOM 1225 C CA . ALA A 1 158 ? 5.480 -5.801 -9.989 1.00 90.25 158 ALA A CA 1
ATOM 1226 C C . ALA A 1 158 ? 6.564 -6.790 -9.544 1.00 90.25 158 ALA A C 1
ATOM 1228 O O . ALA A 1 158 ? 7.665 -6.394 -9.163 1.00 90.25 158 ALA A O 1
ATOM 1229 N N . VAL A 1 159 ? 6.251 -8.083 -9.575 1.00 92.12 159 VAL A N 1
ATOM 1230 C CA . VAL A 1 159 ? 7.196 -9.144 -9.215 1.00 92.12 159 VAL A CA 1
ATOM 1231 C C . VAL A 1 159 ? 7.431 -9.998 -10.444 1.00 92.12 159 VAL A C 1
ATOM 1233 O O . VAL A 1 159 ? 6.506 -10.625 -10.957 1.00 92.12 159 VAL A O 1
ATOM 1236 N N . LEU A 1 160 ? 8.673 -10.010 -10.909 1.00 89.56 160 LEU A N 1
ATOM 1237 C CA . LEU A 1 160 ? 9.142 -10.917 -11.941 1.00 89.56 160 LEU A CA 1
ATOM 1238 C C . LEU A 1 160 ? 9.860 -12.075 -11.254 1.00 89.56 160 LEU A C 1
ATOM 1240 O O . LEU A 1 160 ? 10.772 -11.841 -10.468 1.00 89.56 160 LEU A O 1
ATOM 1244 N N . SER A 1 161 ? 9.471 -13.307 -11.558 1.00 88.38 161 SER A N 1
ATOM 1245 C CA . SER A 1 161 ? 10.144 -14.516 -11.079 1.00 88.38 161 SER A CA 1
ATOM 1246 C C . SER A 1 161 ? 10.346 -15.469 -12.251 1.00 88.38 161 SER A C 1
ATOM 1248 O O . SER A 1 161 ? 9.366 -15.802 -12.926 1.00 88.38 161 SER A O 1
ATOM 1250 N N . LYS A 1 162 ? 11.586 -15.896 -12.489 1.00 75.94 162 LYS A N 1
ATOM 1251 C CA . LYS A 1 162 ? 11.957 -16.843 -13.547 1.00 75.94 162 LYS A CA 1
ATOM 1252 C C . LYS A 1 162 ? 12.683 -18.043 -12.963 1.00 75.94 162 LYS A C 1
ATOM 1254 O O . LYS A 1 162 ? 13.610 -17.812 -12.156 1.00 75.94 162 LYS A O 1
#

Radius of gyration: 38.57 Å; chains: 1; bounding box: 63×28×103 Å

Secondary structure (DSSP, 8-state):
-PPPPP-----HHHHHHHHHHHHHHTTPPPPSS-HHHHHHHHHHHHHHHHHHHHHHHHHHHHHHHHHHHHHHHHHHTS--S-----EEEEEEEETTTTEEEEEEE-SSB-STT-EEEETTS-EE--SEE-TTSEEEEE--SSEEEEEEEBTTS-EEEEEEE-